Protein AF-A0A2A6EC52-F1 (afdb_monomer)

Mean predicted aligned error: 10.25 Å

Radius of gyration: 22.05 Å; Cα contacts (8 Å, |Δi|>4): 61; chains: 1; bounding box: 35×56×47 Å

InterPro domains:
  IPR002656 Acyltransferase 3 domain [PF01757] (13-121)

Structure (mmCIF, N/CA/C/O backbone):
data_AF-A0A2A6EC52-F1
#
_entry.id   AF-A0A2A6EC52-F1
#
loop_
_atom_site.group_PDB
_atom_site.id
_atom_site.type_symbol
_atom_site.label_atom_id
_atom_site.label_alt_id
_atom_site.label_comp_id
_atom_site.label_asym_id
_atom_site.label_entity_id
_atom_site.label_seq_id
_atom_site.pdbx_PDB_ins_code
_atom_site.Cartn_x
_atom_site.Cartn_y
_atom_site.Cartn_z
_atom_site.occupancy
_atom_site.B_iso_or_equiv
_atom_site.auth_seq_id
_atom_site.auth_comp_id
_atom_site.auth_asym_id
_atom_site.auth_atom_id
_atom_site.pdbx_PDB_model_num
ATOM 1 N N . MET A 1 1 ? -19.503 -25.312 20.433 1.00 36.44 1 MET A N 1
ATOM 2 C CA . MET A 1 1 ? -19.052 -25.422 19.032 1.00 36.44 1 MET A CA 1
ATOM 3 C C . MET A 1 1 ? -17.759 -24.627 18.947 1.00 36.44 1 MET A C 1
ATOM 5 O O . MET A 1 1 ? -17.807 -23.417 19.111 1.00 36.44 1 MET A O 1
ATOM 9 N N . ASN A 1 2 ? -16.607 -25.298 18.891 1.00 40.88 2 ASN A N 1
ATOM 10 C CA . ASN A 1 2 ? -15.306 -24.625 18.872 1.00 40.88 2 ASN A CA 1
ATOM 11 C C . ASN A 1 2 ? -15.073 -24.086 17.462 1.00 40.88 2 ASN A C 1
ATOM 13 O O . ASN A 1 2 ? -14.530 -24.778 16.606 1.00 40.88 2 ASN A O 1
ATOM 17 N N . GLU A 1 3 ? -15.563 -22.876 17.215 1.00 55.59 3 GLU A N 1
ATOM 18 C CA . GLU A 1 3 ? -15.257 -22.118 16.008 1.00 55.59 3 GLU A CA 1
ATOM 19 C C . GLU A 1 3 ? -13.735 -21.957 15.942 1.00 55.59 3 GLU A C 1
ATOM 21 O O . GLU A 1 3 ? -13.119 -21.353 16.824 1.00 55.59 3 GLU A O 1
ATOM 26 N N . HIS A 1 4 ? -13.106 -22.557 14.934 1.00 59.78 4 HIS A N 1
ATOM 27 C CA . HIS A 1 4 ? -11.673 -22.430 14.707 1.00 59.78 4 HIS A CA 1
ATOM 28 C C . HIS A 1 4 ? -11.411 -21.008 14.190 1.00 59.78 4 HIS A C 1
ATOM 30 O O . HIS A 1 4 ? -11.363 -20.759 12.986 1.00 59.78 4 HIS A O 1
ATOM 36 N N . PHE A 1 5 ? -11.334 -20.041 15.107 1.00 67.81 5 PHE A N 1
ATOM 37 C CA . PHE A 1 5 ? -11.182 -18.632 14.765 1.00 67.81 5 PHE A CA 1
ATOM 38 C C . PHE A 1 5 ? -9.914 -18.423 13.937 1.00 67.81 5 PHE A C 1
ATOM 40 O O . PHE A 1 5 ? -8.810 -18.803 14.333 1.00 67.81 5 PHE A O 1
ATOM 47 N N . PHE A 1 6 ? -10.069 -17.789 12.777 1.00 75.94 6 PHE A N 1
ATOM 48 C CA . PHE A 1 6 ? -8.946 -17.429 11.928 1.00 75.94 6 PHE A CA 1
ATOM 49 C C . PHE A 1 6 ? -8.077 -16.390 12.654 1.00 75.94 6 PHE A C 1
ATOM 51 O O . PHE A 1 6 ? -8.472 -15.232 12.829 1.00 75.94 6 PHE A O 1
ATOM 58 N N . SER A 1 7 ? -6.911 -16.843 13.130 1.00 83.44 7 SER A N 1
ATOM 59 C CA . SER A 1 7 ? -5.989 -16.050 13.947 1.00 83.44 7 SER A CA 1
ATOM 60 C C . SER A 1 7 ? -5.370 -14.889 13.157 1.00 83.44 7 SER A C 1
ATOM 62 O O . SER A 1 7 ? -5.303 -14.881 11.921 1.00 83.44 7 SER A O 1
ATOM 64 N N . LYS A 1 8 ? -4.843 -13.904 13.891 1.00 82.88 8 LYS A N 1
ATOM 65 C CA . LYS A 1 8 ? -4.003 -12.845 13.319 1.00 82.88 8 LYS A CA 1
ATOM 66 C C . LYS A 1 8 ? -2.772 -13.417 12.619 1.00 82.88 8 LYS A C 1
ATOM 68 O O . LYS A 1 8 ? -2.383 -12.876 11.587 1.00 82.88 8 LYS A O 1
ATOM 73 N N . ASP A 1 9 ? -2.216 -14.512 13.131 1.00 87.44 9 ASP A N 1
ATOM 74 C CA . ASP A 1 9 ? -1.037 -15.159 12.545 1.00 87.44 9 ASP A CA 1
ATOM 75 C C . ASP A 1 9 ? -1.375 -15.769 11.183 1.00 87.44 9 ASP A C 1
ATOM 77 O O . ASP A 1 9 ? -0.672 -15.522 10.206 1.00 87.44 9 ASP A O 1
ATOM 81 N N . ASN A 1 10 ? -2.534 -16.428 11.073 1.00 88.81 10 ASN A N 1
ATOM 82 C CA . ASN A 1 10 ? -3.047 -16.942 9.801 1.00 88.81 10 ASN A CA 1
ATOM 83 C C . ASN A 1 10 ? -3.298 -15.804 8.803 1.00 88.81 10 ASN A C 1
ATOM 85 O O . ASN A 1 10 ? -2.954 -15.919 7.630 1.00 88.81 10 ASN A O 1
ATOM 89 N N . THR A 1 11 ? -3.838 -14.673 9.274 1.00 87.88 11 THR A N 1
ATOM 90 C CA . THR A 1 11 ? -4.020 -13.470 8.443 1.00 87.88 11 THR A CA 1
ATOM 91 C C . THR A 1 11 ? -2.677 -12.928 7.946 1.00 87.88 11 THR A C 1
ATOM 93 O O . THR A 1 11 ? -2.575 -12.486 6.804 1.00 87.88 11 THR A O 1
ATOM 96 N N . SER A 1 12 ? -1.649 -12.937 8.797 1.00 88.81 12 SER A N 1
ATOM 97 C CA . SER A 1 12 ? -0.301 -12.479 8.451 1.00 88.81 12 SER A CA 1
ATOM 98 C C . SER A 1 12 ? 0.350 -13.394 7.412 1.00 88.81 12 SER A C 1
ATOM 100 O O . SER A 1 12 ? 0.858 -12.909 6.403 1.00 88.81 12 SER A O 1
ATOM 102 N N . ALA A 1 13 ? 0.246 -14.712 7.601 1.00 92.38 13 ALA A N 1
ATOM 103 C CA . ALA A 1 13 ? 0.725 -15.700 6.639 1.00 92.38 13 ALA A CA 1
ATOM 104 C C . ALA A 1 13 ? 0.044 -15.530 5.270 1.00 92.38 13 ALA A C 1
ATOM 106 O O . ALA A 1 13 ? 0.722 -15.464 4.248 1.00 92.38 13 ALA A O 1
ATOM 107 N N . LEU A 1 14 ? -1.282 -15.352 5.247 1.00 91.38 14 LEU A N 1
ATOM 108 C CA . LEU A 1 14 ? -2.043 -15.136 4.011 1.00 91.38 14 LEU A CA 1
ATOM 109 C C . LEU A 1 14 ? -1.700 -13.818 3.307 1.00 91.38 14 LEU A C 1
ATOM 111 O O . LEU A 1 14 ? -1.664 -13.779 2.080 1.00 91.38 14 LEU A O 1
ATOM 115 N N . LYS A 1 15 ? -1.379 -12.753 4.051 1.00 90.31 15 LYS A N 1
ATOM 116 C CA . LYS A 1 15 ? -0.816 -11.531 3.453 1.00 90.31 15 LYS A CA 1
ATOM 117 C C . LYS A 1 15 ? 0.543 -11.794 2.807 1.00 90.31 15 LYS A C 1
ATOM 119 O O . LYS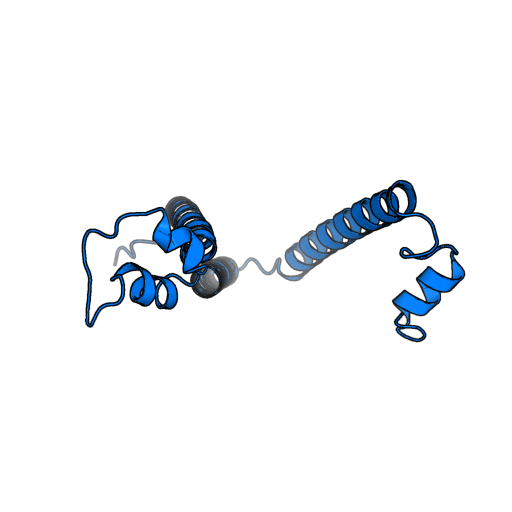 A 1 15 ? 0.803 -11.254 1.740 1.00 90.31 15 LYS A O 1
ATOM 124 N N . GLY A 1 16 ? 1.382 -12.628 3.422 1.00 92.19 16 GLY A N 1
ATOM 125 C CA . GLY A 1 16 ? 2.641 -13.080 2.826 1.00 92.19 16 GLY A CA 1
ATOM 126 C C . GLY A 1 16 ? 2.416 -13.822 1.506 1.00 92.19 16 GLY A C 1
ATOM 127 O O . GLY A 1 16 ? 3.033 -13.480 0.501 1.00 92.19 16 GLY A O 1
ATOM 128 N N . VAL A 1 17 ? 1.464 -14.759 1.476 1.00 92.12 17 V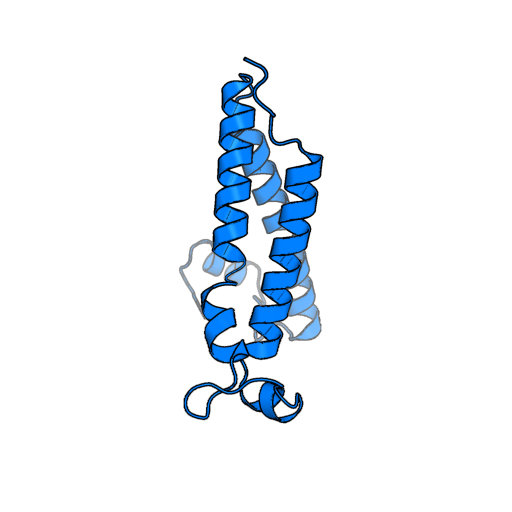AL A N 1
ATOM 129 C CA . VAL A 1 17 ? 1.063 -15.464 0.244 1.00 92.12 17 VAL A CA 1
ATOM 130 C C . VAL A 1 17 ? 0.557 -14.485 -0.822 1.00 92.12 17 VAL A C 1
ATOM 132 O O . VAL A 1 17 ? 0.950 -14.589 -1.980 1.00 92.12 17 VAL A O 1
ATOM 135 N N . ALA A 1 18 ? -0.237 -13.480 -0.445 1.00 91.75 18 ALA A N 1
ATOM 136 C CA . ALA A 1 18 ? -0.710 -12.457 -1.380 1.00 91.75 18 ALA A CA 1
ATOM 137 C C . ALA A 1 18 ? 0.436 -11.615 -1.982 1.00 91.75 18 ALA A C 1
ATOM 139 O O . ALA A 1 18 ? 0.374 -11.246 -3.154 1.00 91.75 18 ALA A O 1
ATOM 140 N N . ILE A 1 19 ? 1.508 -11.344 -1.227 1.00 93.25 19 ILE A N 1
ATOM 141 C CA . ILE A 1 19 ? 2.716 -10.691 -1.769 1.00 93.25 19 ILE A CA 1
ATOM 142 C C . ILE A 1 19 ? 3.420 -11.608 -2.775 1.00 93.25 19 ILE A C 1
ATOM 144 O O . ILE A 1 19 ? 3.857 -11.133 -3.821 1.00 93.25 19 ILE A O 1
ATOM 148 N N . LEU A 1 20 ? 3.499 -12.914 -2.504 1.00 91.81 20 LEU A N 1
ATOM 149 C CA . LEU A 1 20 ? 4.062 -13.869 -3.464 1.00 91.81 20 LEU A CA 1
ATOM 150 C C . LEU A 1 20 ? 3.255 -13.887 -4.766 1.00 91.81 20 LEU A C 1
ATOM 152 O O . LEU A 1 20 ? 3.852 -13.859 -5.838 1.00 91.81 20 LEU A O 1
ATOM 156 N N . PHE A 1 21 ? 1.922 -13.839 -4.686 1.00 91.19 21 PHE A N 1
ATOM 157 C CA . PHE A 1 21 ? 1.062 -13.687 -5.864 1.00 91.19 21 PHE A CA 1
ATOM 158 C C . PHE A 1 21 ? 1.303 -12.368 -6.602 1.00 91.19 21 PHE A C 1
ATOM 160 O O . PHE A 1 21 ? 1.346 -12.366 -7.827 1.00 91.19 21 PHE A O 1
ATOM 167 N N . MET A 1 22 ? 1.545 -11.262 -5.890 1.00 91.12 22 MET A N 1
ATOM 168 C CA . MET A 1 22 ? 1.884 -9.979 -6.516 1.00 91.12 22 MET A CA 1
ATOM 169 C C . MET A 1 22 ? 3.186 -10.057 -7.315 1.00 91.12 22 MET A C 1
ATOM 171 O O . MET A 1 22 ? 3.216 -9.627 -8.467 1.00 91.12 22 MET A O 1
ATOM 175 N N . VAL A 1 23 ? 4.246 -10.614 -6.725 1.00 8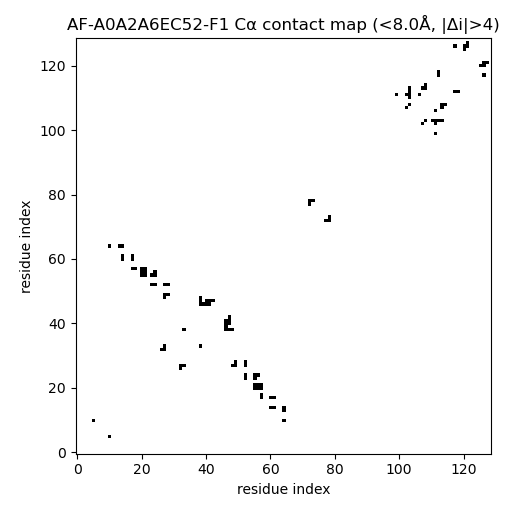9.94 23 VAL A N 1
ATOM 176 C CA . VAL A 1 23 ? 5.539 -10.771 -7.407 1.00 89.94 23 VAL A CA 1
ATOM 177 C C . VAL A 1 23 ? 5.409 -11.736 -8.581 1.00 89.94 23 VAL A C 1
ATOM 179 O O . VAL A 1 23 ? 5.896 -11.435 -9.667 1.00 89.94 23 VAL A O 1
ATOM 182 N N . PHE A 1 24 ? 4.712 -12.858 -8.386 1.00 87.19 24 PHE A N 1
ATOM 183 C CA . PHE A 1 24 ? 4.458 -13.843 -9.432 1.00 87.19 24 PHE A CA 1
ATOM 184 C C . PHE A 1 24 ? 3.732 -13.210 -10.622 1.00 87.19 24 PHE A C 1
ATOM 186 O O . PHE A 1 24 ? 4.234 -13.251 -11.743 1.00 87.19 24 PHE A O 1
ATOM 193 N N . ALA A 1 25 ? 2.593 -12.558 -10.381 1.00 86.75 25 ALA A N 1
ATOM 194 C CA . ALA A 1 25 ? 1.826 -11.910 -11.433 1.00 86.75 25 ALA A CA 1
ATOM 195 C C . ALA A 1 25 ? 2.669 -10.854 -12.161 1.00 86.75 25 ALA A C 1
ATOM 197 O O . ALA A 1 25 ? 2.698 -10.844 -13.382 1.00 86.75 25 ALA A O 1
ATOM 198 N N . HIS A 1 26 ? 3.417 -10.006 -11.448 1.00 86.00 26 HIS A N 1
ATOM 199 C CA . HIS A 1 26 ? 4.199 -8.948 -12.093 1.00 86.00 26 HIS A CA 1
ATOM 200 C C . HIS A 1 26 ? 5.402 -9.472 -12.896 1.00 86.00 26 HIS A C 1
ATOM 202 O O . HIS A 1 26 ? 5.755 -8.888 -13.919 1.00 86.00 26 HIS A O 1
ATOM 208 N N . LEU A 1 27 ? 6.012 -10.578 -12.460 1.00 83.31 27 LEU A N 1
ATOM 209 C CA . LEU A 1 27 ? 7.136 -11.204 -13.156 1.00 83.31 27 LEU A CA 1
ATOM 210 C C . LEU A 1 27 ? 6.687 -11.923 -14.434 1.00 83.31 27 LEU A C 1
ATOM 212 O O . LEU A 1 27 ? 7.342 -11.803 -15.467 1.00 83.31 27 LEU A O 1
ATOM 216 N N . PHE A 1 28 ? 5.569 -12.647 -14.366 1.00 79.38 28 PHE A N 1
ATOM 217 C CA . PHE A 1 28 ? 5.109 -13.510 -15.456 1.00 79.38 28 PHE A CA 1
ATOM 218 C C . PHE A 1 28 ? 4.067 -12.862 -16.378 1.00 79.38 28 PHE A C 1
ATOM 220 O O . PHE A 1 28 ? 3.739 -13.432 -17.414 1.00 79.38 28 PHE A O 1
ATOM 227 N N . ASN A 1 29 ? 3.578 -11.657 -16.064 1.00 78.94 29 ASN A N 1
ATOM 228 C CA . ASN A 1 29 ? 2.676 -10.902 -16.945 1.00 78.94 29 ASN A CA 1
ATOM 229 C C . ASN A 1 29 ? 3.360 -10.387 -18.228 1.00 78.94 29 ASN A C 1
ATOM 231 O O . ASN A 1 29 ? 2.683 -9.959 -19.156 1.00 78.94 29 ASN A O 1
ATOM 235 N N . ASN A 1 30 ? 4.692 -10.431 -18.307 1.00 73.81 30 ASN A N 1
ATOM 236 C CA . ASN A 1 30 ? 5.434 -10.090 -19.518 1.00 73.81 30 ASN A CA 1
ATOM 237 C C . ASN A 1 30 ? 5.874 -11.364 -20.248 1.00 73.81 30 ASN A C 1
ATOM 239 O O . ASN A 1 30 ? 6.758 -12.081 -19.778 1.00 73.81 30 ASN A O 1
ATOM 243 N N . MET A 1 31 ? 5.316 -11.611 -21.436 1.00 66.38 31 MET A N 1
ATOM 244 C CA . MET A 1 31 ? 5.671 -12.789 -22.241 1.00 66.38 31 MET A CA 1
ATOM 245 C C . MET A 1 31 ? 7.152 -12.822 -22.655 1.00 66.38 31 MET A C 1
ATOM 247 O O . MET A 1 31 ? 7.716 -13.903 -22.799 1.00 66.38 31 MET A O 1
ATOM 251 N N . GLU A 1 32 ? 7.820 -11.669 -22.767 1.00 67.19 32 GLU A N 1
ATOM 252 C CA . GLU A 1 32 ? 9.267 -11.610 -23.032 1.00 67.19 32 GLU A CA 1
ATOM 253 C C . GLU A 1 32 ? 10.105 -12.204 -21.886 1.00 67.19 32 GLU A C 1
ATOM 255 O O . GLU A 1 32 ? 11.098 -12.886 -22.129 1.00 67.19 32 GLU A O 1
ATOM 260 N N . LEU A 1 33 ? 9.677 -12.016 -20.632 1.00 63.84 33 LEU A N 1
ATOM 261 C CA . LEU A 1 33 ? 10.309 -12.618 -19.450 1.00 63.84 33 LEU A CA 1
ATOM 262 C C . LEU A 1 33 ? 10.030 -14.126 -19.363 1.00 63.84 33 LEU A C 1
ATOM 264 O O . LEU A 1 33 ? 10.893 -14.890 -18.923 1.00 63.84 33 LEU A O 1
ATOM 268 N N . CYS A 1 34 ? 8.872 -14.573 -19.858 1.00 61.78 34 CYS A N 1
ATOM 269 C CA . CYS A 1 34 ? 8.574 -15.996 -20.029 1.00 61.78 34 CYS A CA 1
ATOM 270 C C . CYS A 1 34 ? 9.502 -16.667 -21.053 1.00 61.78 34 CYS A C 1
ATOM 272 O O . CYS A 1 34 ? 9.814 -17.838 -20.885 1.00 61.78 34 CYS A O 1
ATOM 274 N N . GLY A 1 35 ? 10.026 -15.942 -22.048 1.00 62.00 35 GLY A N 1
ATOM 275 C CA . GLY A 1 35 ? 11.019 -16.476 -22.991 1.00 62.00 35 GLY A CA 1
ATOM 276 C C . GLY A 1 35 ? 12.347 -16.898 -22.342 1.00 62.00 35 GLY A C 1
ATOM 277 O O . GLY A 1 35 ? 13.018 -17.794 -22.849 1.00 62.00 35 GLY A O 1
ATOM 278 N N . PHE A 1 36 ? 12.709 -16.308 -21.195 1.00 63.88 36 PHE A N 1
ATOM 279 C CA . PHE A 1 36 ? 13.896 -16.686 -20.409 1.00 63.88 36 PHE A CA 1
ATOM 280 C C . PHE A 1 36 ? 13.642 -17.843 -19.434 1.00 63.88 36 PHE A C 1
ATOM 282 O O . PHE A 1 36 ? 14.588 -18.455 -18.937 1.00 63.88 36 PHE A O 1
ATOM 289 N N . SER A 1 37 ? 12.377 -18.135 -19.133 1.00 64.31 37 SER A N 1
ATOM 290 C CA . SER A 1 37 ? 11.981 -19.214 -18.230 1.00 64.31 37 SER A CA 1
ATOM 291 C C . SER A 1 37 ? 11.446 -20.367 -19.058 1.00 64.31 37 SER A C 1
ATOM 293 O O . SER A 1 37 ? 10.322 -20.286 -19.522 1.00 64.31 37 SER A O 1
ATOM 295 N N . HIS A 1 38 ? 12.208 -21.451 -19.227 1.00 66.31 38 HIS A N 1
ATOM 296 C CA . HIS A 1 38 ? 11.711 -22.651 -19.906 1.00 66.31 38 HIS A CA 1
ATOM 297 C C . HIS A 1 38 ? 10.512 -23.238 -19.130 1.00 66.31 38 HIS A C 1
ATOM 299 O O . HIS A 1 38 ? 10.711 -23.872 -18.089 1.00 66.31 38 HIS A O 1
ATOM 305 N N . PRO A 1 39 ? 9.265 -23.035 -19.592 1.00 71.81 39 PRO A N 1
ATOM 306 C CA . PRO A 1 39 ? 8.072 -23.550 -18.941 1.00 71.81 39 PRO A CA 1
ATOM 307 C C . PRO A 1 39 ? 8.070 -25.074 -19.055 1.00 71.81 39 PRO A C 1
ATOM 309 O O . PRO A 1 39 ? 8.275 -25.627 -20.133 1.00 71.81 39 PRO A O 1
ATOM 312 N N . LEU A 1 40 ? 7.816 -25.762 -17.944 1.00 71.19 40 LEU A N 1
ATOM 313 C CA . LEU A 1 40 ? 7.744 -27.228 -17.914 1.00 71.19 40 LEU A CA 1
ATOM 314 C C . LEU A 1 40 ? 6.467 -27.774 -18.569 1.00 71.19 40 LEU A C 1
ATOM 316 O O . LEU A 1 40 ? 6.442 -28.923 -18.999 1.00 71.19 40 LEU A O 1
ATOM 320 N N . LEU A 1 41 ? 5.402 -26.968 -18.613 1.00 78.00 41 LEU A N 1
ATOM 321 C CA . LEU A 1 41 ? 4.076 -27.368 -19.077 1.00 78.00 41 LEU A CA 1
ATOM 322 C C . LEU A 1 41 ? 3.505 -26.324 -20.035 1.00 78.00 41 LEU A C 1
ATOM 324 O O . LEU A 1 41 ? 3.435 -25.138 -19.702 1.00 78.00 41 LEU A O 1
ATOM 328 N N . TYR A 1 42 ? 3.051 -26.806 -21.188 1.00 81.38 42 TYR A N 1
ATOM 329 C CA . TYR A 1 42 ? 2.377 -26.030 -22.221 1.00 81.38 42 TYR A CA 1
ATOM 330 C C . TYR A 1 42 ? 0.972 -26.581 -22.444 1.00 81.38 42 TYR A C 1
ATOM 332 O O . TYR A 1 42 ? 0.771 -27.797 -22.451 1.00 81.38 42 TYR A O 1
ATOM 340 N N . ILE A 1 43 ? 0.013 -25.685 -22.635 1.00 80.44 43 ILE A N 1
ATOM 341 C CA . ILE A 1 43 ? -1.368 -25.992 -23.002 1.00 80.44 43 ILE A CA 1
ATOM 342 C C . ILE A 1 43 ? -1.667 -25.176 -24.258 1.00 80.44 43 ILE A C 1
ATOM 344 O O . ILE A 1 43 ? -1.490 -23.964 -24.243 1.00 80.44 43 ILE A O 1
ATOM 348 N N . GLU A 1 44 ? -2.082 -25.834 -25.346 1.00 79.56 44 GLU A N 1
ATOM 349 C CA . GLU A 1 44 ? -2.412 -25.173 -26.628 1.00 79.56 44 GLU A CA 1
ATOM 350 C C . GLU A 1 44 ? -1.279 -24.279 -27.188 1.00 79.56 44 GLU A C 1
ATOM 352 O O . GLU A 1 44 ? -1.523 -23.293 -27.873 1.00 79.56 44 GLU A O 1
ATOM 357 N N . GLY A 1 45 ? -0.015 -24.614 -26.895 1.00 76.25 45 GLY 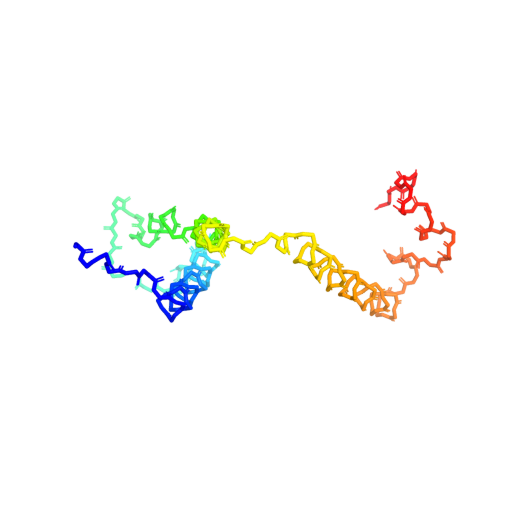A N 1
ATOM 358 C CA . GLY A 1 45 ? 1.157 -23.843 -27.335 1.00 76.25 45 GLY A CA 1
ATOM 359 C C . GLY A 1 45 ? 1.556 -22.685 -26.413 1.00 76.25 45 GLY A C 1
ATOM 360 O O . GLY A 1 45 ? 2.652 -22.155 -26.572 1.00 76.25 45 GLY A O 1
ATOM 361 N N . GLU A 1 46 ? 0.746 -22.363 -25.401 1.00 77.62 46 GLU A N 1
ATOM 362 C CA . GLU A 1 46 ? 1.037 -21.335 -24.398 1.00 77.62 46 GLU A CA 1
ATOM 363 C C . GLU A 1 46 ? 1.482 -21.958 -23.062 1.00 77.62 46 GLU A C 1
ATOM 365 O O . GLU A 1 46 ? 1.009 -23.033 -22.675 1.00 77.62 46 GLU A O 1
ATOM 370 N N . PRO A 1 47 ? 2.398 -21.322 -22.312 1.00 82.00 47 PRO A N 1
ATOM 371 C CA . PRO A 1 47 ? 2.843 -21.851 -21.031 1.00 82.00 47 PRO A CA 1
ATOM 372 C C . PRO A 1 47 ? 1.709 -21.829 -20.001 1.00 82.00 47 PRO A C 1
ATOM 374 O O . PRO A 1 47 ? 1.018 -20.824 -19.849 1.00 82.00 47 PRO A O 1
ATOM 377 N N . LEU A 1 48 ? 1.568 -22.897 -19.205 1.00 82.25 48 LEU A N 1
ATOM 378 C CA . LEU A 1 48 ? 0.542 -23.012 -18.148 1.00 82.25 48 LEU A CA 1
ATOM 379 C C . LEU A 1 48 ? 0.506 -21.790 -17.207 1.00 82.25 48 LEU A C 1
ATOM 381 O O . LEU A 1 48 ? -0.556 -21.369 -16.748 1.00 82.25 48 LEU A O 1
ATOM 385 N N . ILE A 1 49 ? 1.676 -21.210 -16.942 1.00 82.69 49 ILE A N 1
ATOM 386 C CA . ILE A 1 49 ? 1.860 -20.020 -16.105 1.00 82.69 49 ILE A CA 1
ATOM 387 C C . ILE A 1 49 ? 1.004 -18.843 -16.595 1.00 82.69 49 ILE A C 1
ATOM 389 O O . ILE A 1 49 ? 0.457 -18.122 -15.764 1.00 82.69 49 ILE A O 1
ATOM 393 N N . HIS A 1 50 ? 0.811 -18.699 -17.910 1.00 79.75 50 HIS A N 1
ATOM 394 C CA . HIS A 1 50 ? -0.025 -17.653 -18.500 1.00 79.75 50 HIS A CA 1
ATOM 395 C C . HIS A 1 50 ? -1.467 -17.709 -17.970 1.00 79.75 50 HIS A C 1
ATOM 397 O O . HIS A 1 50 ? -2.052 -16.691 -17.611 1.00 79.75 50 HIS A O 1
ATOM 403 N N . TYR A 1 51 ? -2.023 -18.913 -17.821 1.00 82.31 51 TYR A N 1
ATOM 404 C CA . TYR A 1 51 ? -3.364 -19.102 -17.266 1.00 82.31 51 TYR A CA 1
ATOM 405 C C . TYR A 1 51 ? -3.410 -18.920 -15.743 1.00 82.31 51 TYR A C 1
ATOM 407 O O . TYR A 1 51 ? -4.404 -18.432 -15.201 1.00 82.31 51 TYR A O 1
ATOM 415 N N . MET A 1 52 ? -2.332 -19.274 -15.037 1.00 83.38 52 MET A N 1
ATOM 416 C CA . MET A 1 52 ? -2.259 -19.150 -13.576 1.00 83.38 52 MET A CA 1
ATOM 417 C C . MET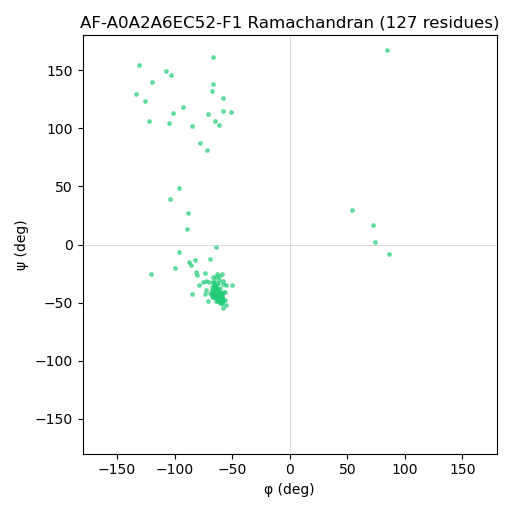 A 1 52 ? -2.270 -17.693 -13.101 1.00 83.38 52 MET A C 1
ATOM 419 O O . MET A 1 52 ? -2.834 -17.410 -12.042 1.00 83.38 52 MET A O 1
ATOM 423 N N . ILE A 1 53 ? -1.708 -16.764 -13.881 1.00 83.50 53 ILE A N 1
ATOM 424 C CA . ILE A 1 53 ? -1.661 -15.331 -13.541 1.00 83.50 53 ILE A CA 1
ATOM 425 C C . ILE A 1 53 ? -3.065 -14.769 -13.292 1.00 83.50 53 ILE A C 1
ATOM 427 O O . ILE A 1 53 ? -3.263 -14.044 -12.318 1.00 83.50 53 ILE A O 1
ATOM 431 N N . PHE A 1 54 ? -4.060 -15.161 -14.097 1.00 80.06 54 PHE A N 1
ATOM 432 C CA . PHE A 1 54 ? -5.444 -14.698 -13.933 1.00 80.06 54 PHE A CA 1
ATOM 433 C C . PHE A 1 54 ? -6.057 -15.098 -12.586 1.00 80.06 54 PHE A C 1
ATOM 435 O O . PHE A 1 54 ? -6.893 -14.377 -12.051 1.00 80.06 54 PHE A O 1
ATOM 442 N N . SER A 1 55 ? -5.635 -16.234 -12.024 1.00 81.38 55 SER A N 1
ATOM 443 C CA . SER A 1 55 ? -6.126 -16.728 -10.730 1.00 81.38 55 SER A CA 1
ATOM 444 C C . SER A 1 55 ? -5.334 -16.180 -9.537 1.00 81.38 55 SER A C 1
ATOM 446 O O . SER A 1 55 ? -5.787 -16.280 -8.398 1.00 81.38 55 SER A O 1
ATOM 448 N N . MET A 1 56 ? -4.155 -15.597 -9.774 1.00 85.81 56 MET A N 1
ATOM 449 C CA . MET A 1 56 ? -3.236 -15.103 -8.744 1.00 85.81 56 MET A CA 1
ATOM 450 C C . MET A 1 56 ? -3.275 -13.576 -8.614 1.00 85.81 56 MET A C 1
ATOM 452 O O . MET A 1 56 ? -2.244 -12.939 -8.403 1.00 85.81 56 MET A O 1
ATOM 456 N N . ASN A 1 57 ? -4.459 -12.965 -8.717 1.00 85.12 57 ASN A N 1
ATOM 457 C CA . ASN A 1 57 ? -4.590 -11.523 -8.534 1.00 85.12 57 ASN A CA 1
ATOM 458 C C . ASN A 1 57 ? 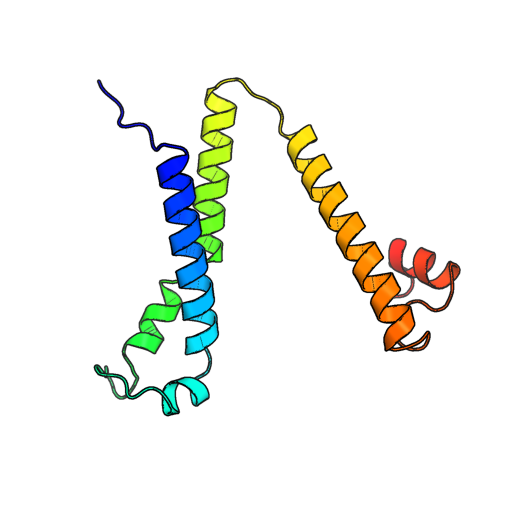-4.400 -11.148 -7.047 1.00 85.12 57 ASN A C 1
ATOM 460 O O . ASN A 1 57 ? -5.240 -11.483 -6.204 1.00 85.12 57 ASN A O 1
ATOM 464 N N . PRO A 1 58 ? -3.316 -10.437 -6.683 1.00 87.56 58 PRO A N 1
ATOM 465 C CA . PRO A 1 58 ? -3.031 -10.110 -5.288 1.00 87.56 58 PRO A CA 1
ATOM 466 C C . PRO A 1 58 ? -4.058 -9.148 -4.679 1.00 87.56 58 PRO A C 1
ATOM 468 O O . PRO A 1 58 ? -4.276 -9.167 -3.465 1.00 87.56 58 PRO A O 1
ATOM 471 N N . VAL A 1 59 ? -4.685 -8.296 -5.497 1.00 87.25 59 VAL A N 1
ATOM 472 C CA . VAL A 1 59 ? -5.587 -7.236 -5.026 1.00 87.25 59 VAL A CA 1
ATOM 473 C C . VAL A 1 59 ? -6.833 -7.840 -4.385 1.00 87.25 59 VAL A C 1
ATOM 475 O O . VAL A 1 59 ? -7.202 -7.449 -3.274 1.00 87.25 59 VAL A O 1
ATOM 478 N N . ASP A 1 60 ? -7.421 -8.848 -5.028 1.00 88.75 60 ASP A N 1
ATOM 479 C CA . ASP A 1 60 ? -8.631 -9.522 -4.551 1.00 88.75 60 ASP A CA 1
ATOM 480 C C . ASP A 1 60 ? -8.390 -10.200 -3.195 1.00 88.75 60 ASP A C 1
ATOM 482 O O . ASP A 1 60 ? -9.172 -10.042 -2.252 1.00 88.75 60 ASP A O 1
ATOM 486 N N . PHE A 1 61 ? -7.237 -10.859 -3.041 1.00 89.50 61 PHE A N 1
ATOM 487 C CA . PHE A 1 61 ? -6.818 -11.453 -1.770 1.00 89.50 61 PHE A CA 1
ATOM 488 C C . PHE A 1 61 ? -6.683 -10.411 -0.654 1.00 89.50 61 PHE A C 1
ATOM 490 O O . PHE A 1 61 ? -7.174 -10.620 0.462 1.00 89.50 61 PHE A O 1
ATOM 497 N N . PHE A 1 62 ? -6.049 -9.268 -0.930 1.00 90.12 62 PHE A N 1
ATOM 498 C CA . PHE A 1 62 ? -5.909 -8.205 0.066 1.00 90.12 62 PHE A CA 1
ATOM 499 C C . PHE A 1 62 ? -7.250 -7.581 0.459 1.00 90.12 62 PHE A C 1
ATOM 501 O O . PHE A 1 62 ? -7.426 -7.249 1.638 1.00 90.12 62 PHE A O 1
ATOM 508 N N . ILE A 1 63 ? -8.194 -7.446 -0.476 1.00 91.00 63 ILE A N 1
ATOM 509 C CA . ILE A 1 63 ? -9.545 -6.942 -0.195 1.00 91.00 63 ILE A CA 1
ATOM 510 C C . ILE A 1 63 ? -10.278 -7.899 0.747 1.00 91.00 63 ILE A C 1
ATOM 512 O O . ILE A 1 63 ? -10.779 -7.455 1.784 1.00 91.00 63 ILE A O 1
ATOM 516 N N . VAL A 1 64 ? -10.273 -9.204 0.456 1.00 91.12 64 VAL A N 1
ATOM 517 C CA . VAL A 1 64 ? -10.933 -10.218 1.297 1.00 91.12 64 VAL A CA 1
ATOM 518 C C . VAL A 1 64 ? -10.338 -10.241 2.707 1.00 91.12 64 VAL A C 1
ATOM 520 O O . VAL A 1 64 ? -11.074 -10.151 3.694 1.00 91.12 64 VAL A O 1
ATOM 523 N N . LEU A 1 65 ? -9.007 -10.276 2.830 1.00 89.94 65 LEU A N 1
ATOM 524 C CA . LEU A 1 65 ? -8.327 -10.272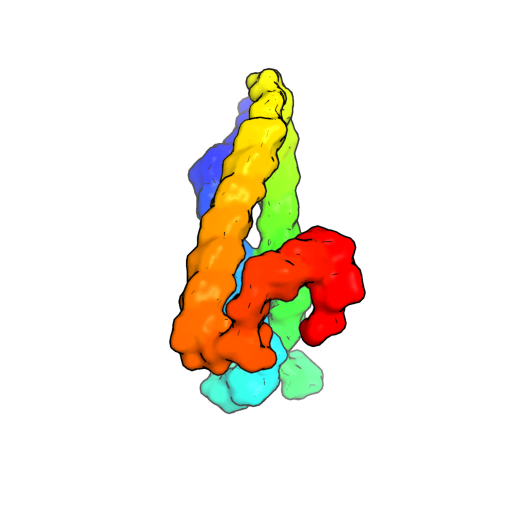 4.133 1.00 89.94 65 LEU A CA 1
ATOM 525 C C . LEU A 1 65 ? -8.594 -8.982 4.924 1.00 89.94 65 LEU A C 1
ATOM 527 O O . LEU A 1 65 ? -8.759 -9.013 6.148 1.00 89.94 65 LEU A O 1
ATOM 531 N N . SER A 1 66 ? -8.648 -7.840 4.238 1.00 88.00 66 SER A N 1
ATOM 532 C CA . SER A 1 66 ? -8.946 -6.546 4.861 1.00 88.00 66 SER A CA 1
ATOM 533 C C . SER A 1 66 ? -10.399 -6.463 5.327 1.00 88.00 66 SER A C 1
ATOM 535 O O . SER A 1 66 ? -10.649 -5.993 6.442 1.00 88.00 66 SER A O 1
ATOM 537 N N . GLY A 1 67 ? -11.336 -6.965 4.518 1.00 89.56 67 GLY A N 1
ATOM 538 C CA . GLY A 1 67 ? -12.756 -7.065 4.847 1.00 89.56 67 GLY A CA 1
ATOM 539 C C . GLY A 1 67 ? -13.001 -7.967 6.055 1.00 89.56 67 GLY A C 1
ATOM 540 O O . GLY A 1 67 ? -13.641 -7.537 7.016 1.00 89.56 67 GLY A O 1
ATOM 541 N N . TYR A 1 68 ? -12.395 -9.159 6.075 1.00 89.25 68 TYR A N 1
ATOM 542 C CA . TYR A 1 68 ? -12.450 -10.068 7.223 1.00 89.25 68 TYR A CA 1
ATOM 543 C C . TYR A 1 68 ? -11.900 -9.409 8.497 1.00 89.25 68 TYR A C 1
ATOM 545 O O . TYR A 1 68 ? -12.548 -9.415 9.546 1.00 89.25 68 TYR A O 1
ATOM 553 N N . GLY A 1 69 ? -10.733 -8.760 8.410 1.00 87.19 69 GLY A N 1
ATOM 554 C CA . GLY A 1 69 ? -10.137 -8.064 9.552 1.00 87.19 69 GLY A CA 1
ATOM 555 C C . GLY A 1 69 ? -11.003 -6.912 10.081 1.00 87.19 69 GLY A C 1
ATOM 556 O O . GLY A 1 69 ? -11.021 -6.645 11.290 1.00 87.19 69 GLY A O 1
ATOM 557 N N . LEU A 1 70 ? -11.733 -6.225 9.197 1.00 87.00 70 LEU A N 1
ATOM 558 C CA . LEU A 1 70 ? -12.687 -5.184 9.573 1.00 87.00 70 LEU A CA 1
ATOM 559 C C . LEU A 1 70 ? -13.924 -5.774 10.260 1.00 87.00 70 LEU A C 1
ATOM 561 O O . LEU A 1 70 ? -14.264 -5.314 11.351 1.00 87.00 70 LEU A O 1
ATOM 565 N N . TYR A 1 71 ? -14.534 -6.807 9.673 1.00 87.62 71 TYR A N 1
ATOM 566 C CA . TYR A 1 71 ? -15.680 -7.519 10.245 1.00 87.62 71 TYR A CA 1
ATOM 567 C C . TYR A 1 71 ? -15.363 -8.069 11.639 1.00 87.62 71 TYR A C 1
ATOM 569 O O . TYR A 1 71 ? -16.092 -7.800 12.593 1.00 87.62 71 TYR A O 1
ATOM 577 N N . TYR A 1 72 ? -14.219 -8.738 11.795 1.00 85.88 72 TYR A N 1
ATOM 578 C CA . TYR A 1 72 ? -13.788 -9.278 13.082 1.00 85.88 72 TYR A CA 1
ATOM 579 C C . TYR A 1 72 ? -13.620 -8.179 14.140 1.00 85.88 72 TYR A C 1
ATOM 581 O O . TYR A 1 72 ? -14.091 -8.300 15.268 1.00 85.88 72 TYR A O 1
ATOM 589 N N . THR A 1 73 ? -12.989 -7.057 13.777 1.00 84.69 73 THR A N 1
ATOM 590 C CA . THR A 1 73 ? -12.814 -5.922 14.699 1.00 84.69 73 THR A CA 1
ATOM 591 C C . THR A 1 73 ? -14.161 -5.312 15.101 1.00 84.69 73 THR A C 1
ATOM 593 O O . THR A 1 73 ? -14.344 -4.934 16.260 1.00 84.69 73 THR A O 1
ATOM 596 N N . TYR A 1 74 ? -15.107 -5.249 14.161 1.00 85.25 74 TYR A N 1
ATOM 597 C CA . TYR A 1 74 ? -16.460 -4.759 14.400 1.00 85.25 74 TYR A CA 1
ATOM 598 C C . TYR A 1 74 ? -17.259 -5.693 15.321 1.00 85.25 74 TYR A C 1
ATOM 600 O O . TYR A 1 74 ? -17.867 -5.215 16.279 1.00 85.25 74 TYR A O 1
ATOM 608 N N . SER A 1 75 ? -17.185 -7.012 15.102 1.00 85.56 75 SER A N 1
ATOM 609 C CA . SER A 1 75 ? -17.814 -8.036 15.953 1.00 85.56 75 SER A CA 1
ATOM 610 C C . SER A 1 75 ? -17.326 -7.989 17.405 1.00 85.56 75 SER A C 1
ATOM 612 O O . SER A 1 75 ? -18.053 -8.386 18.306 1.00 85.56 75 SER A O 1
ATOM 614 N N . GLN A 1 76 ? -16.114 -7.481 17.640 1.00 84.38 76 GLN A N 1
ATOM 615 C CA . GLN A 1 76 ? -15.515 -7.308 18.968 1.00 84.38 76 GLN A CA 1
ATOM 616 C C . GLN A 1 76 ? -15.839 -5.936 19.600 1.00 84.38 76 GLN A C 1
ATOM 618 O O . GLN A 1 76 ? -15.168 -5.505 20.538 1.00 84.38 76 GLN A O 1
ATOM 623 N N . GLY A 1 77 ? -16.808 -5.190 19.052 1.00 81.81 77 GLY A N 1
ATOM 624 C CA . GLY A 1 77 ? -17.265 -3.894 19.574 1.00 81.81 77 GLY A CA 1
ATOM 625 C C . GLY A 1 77 ? -16.305 -2.718 19.345 1.00 81.81 77 GLY A C 1
ATOM 626 O O . GLY A 1 77 ? -16.586 -1.591 19.758 1.00 81.81 77 GLY A O 1
ATOM 627 N N . LYS A 1 78 ? -15.172 -2.926 18.663 1.00 76.56 78 LYS A N 1
ATOM 628 C CA . LYS A 1 78 ? -14.161 -1.883 18.434 1.00 76.56 78 LYS A CA 1
ATOM 629 C C . LYS A 1 78 ? -14.516 -1.047 17.206 1.00 76.56 78 LYS A C 1
ATOM 631 O O . LYS A 1 78 ? -14.232 -1.421 16.073 1.00 76.56 78 LYS A O 1
ATOM 636 N N . ARG A 1 79 ? -15.061 0.151 17.426 1.00 71.94 79 ARG A N 1
ATOM 637 C CA . ARG A 1 79 ? -15.453 1.100 16.364 1.00 71.94 79 ARG A CA 1
ATOM 638 C C . ARG A 1 79 ? -14.377 2.156 16.071 1.00 71.94 79 ARG A C 1
ATOM 640 O O . ARG A 1 79 ? -14.658 3.343 15.968 1.00 71.94 79 ARG A O 1
ATOM 647 N N . ASN A 1 80 ? -13.124 1.731 15.898 1.00 76.06 80 ASN A N 1
ATOM 648 C CA . ASN A 1 80 ? -11.982 2.636 15.669 1.00 76.06 80 ASN A CA 1
ATOM 649 C C . ASN A 1 80 ? -11.738 2.969 14.182 1.00 76.06 80 ASN A C 1
ATOM 651 O O . ASN A 1 80 ? -10.607 3.265 13.789 1.00 76.06 80 ASN A O 1
ATOM 655 N N . ASN A 1 81 ? -12.777 2.920 13.344 1.00 80.00 81 ASN A N 1
ATOM 656 C CA . ASN A 1 81 ? -12.653 3.067 11.889 1.00 80.00 81 ASN A CA 1
ATOM 657 C C . ASN A 1 81 ? -12.075 4.436 11.499 1.00 80.00 81 ASN A C 1
ATOM 659 O O . ASN A 1 81 ? -11.139 4.496 10.709 1.00 80.00 81 ASN A O 1
ATOM 663 N N . ILE A 1 82 ? -12.535 5.516 12.139 1.00 82.62 82 ILE A N 1
ATOM 664 C CA . ILE A 1 82 ? -12.058 6.884 11.876 1.00 82.62 82 ILE A CA 1
ATOM 665 C C . ILE A 1 82 ? -10.564 7.019 12.194 1.00 82.62 82 ILE A C 1
ATOM 667 O O . ILE A 1 82 ? -9.798 7.506 11.370 1.00 82.62 82 ILE A O 1
ATOM 671 N N . LYS A 1 83 ? -10.114 6.516 13.353 1.00 84.75 83 LYS A N 1
ATOM 672 C CA . LYS A 1 83 ? -8.689 6.547 13.731 1.00 84.75 83 LYS A CA 1
ATOM 673 C C . LYS A 1 83 ? -7.818 5.778 12.733 1.00 84.75 83 LYS A C 1
ATOM 675 O O . LYS A 1 83 ? -6.707 6.207 12.433 1.00 84.75 83 LYS A O 1
ATOM 680 N N . ARG A 1 84 ? -8.316 4.653 12.205 1.00 83.06 84 ARG A N 1
ATOM 681 C CA . ARG A 1 84 ? -7.616 3.863 11.178 1.00 83.06 84 ARG A CA 1
ATOM 682 C C . ARG A 1 84 ? -7.510 4.625 9.857 1.00 83.06 84 ARG A C 1
ATOM 684 O O . ARG A 1 84 ? -6.424 4.658 9.289 1.00 83.06 84 ARG A O 1
ATOM 691 N N . ILE A 1 85 ? -8.594 5.261 9.411 1.00 87.19 85 ILE A N 1
ATOM 692 C CA . ILE A 1 85 ? -8.619 6.071 8.183 1.00 87.19 85 ILE A CA 1
ATOM 693 C C . ILE A 1 85 ? -7.676 7.271 8.313 1.00 87.19 85 ILE A C 1
ATOM 695 O O . ILE A 1 85 ? -6.838 7.481 7.443 1.00 87.19 85 ILE A O 1
ATOM 699 N N . LEU A 1 86 ? -7.736 8.002 9.429 1.00 89.00 86 LEU A N 1
ATOM 700 C CA . LEU A 1 86 ? -6.838 9.132 9.685 1.00 89.00 86 LEU A CA 1
ATOM 701 C C . LEU A 1 86 ? -5.370 8.700 9.670 1.00 89.00 86 LEU A C 1
ATOM 703 O O . LEU A 1 86 ? -4.543 9.368 9.057 1.00 89.00 86 LEU A O 1
ATOM 707 N N . LYS A 1 87 ? -5.040 7.554 10.280 1.00 89.31 87 LYS A N 1
ATOM 708 C CA . LYS A 1 87 ? -3.674 7.016 10.240 1.00 89.31 87 LYS A CA 1
ATOM 709 C C . LYS A 1 87 ? -3.209 6.740 8.807 1.00 89.31 87 LYS A C 1
ATOM 711 O O . LYS A 1 87 ? -2.069 7.069 8.489 1.00 89.31 87 LYS A O 1
ATOM 716 N N . LEU A 1 88 ? -4.059 6.157 7.958 1.00 89.06 88 LEU A N 1
ATOM 717 C CA . LEU A 1 88 ? -3.742 5.924 6.542 1.00 89.06 88 LEU A CA 1
ATOM 718 C C . LEU A 1 88 ? -3.522 7.244 5.797 1.00 89.06 88 LEU A C 1
ATOM 720 O O . LEU A 1 88 ? -2.536 7.382 5.080 1.00 89.06 88 LEU A O 1
ATOM 724 N N . TYR A 1 89 ? -4.389 8.230 6.030 1.00 90.38 89 TYR A N 1
ATOM 725 C CA . TYR A 1 89 ? -4.297 9.543 5.397 1.00 90.38 89 TYR A CA 1
ATOM 726 C C . TYR A 1 89 ? -3.010 10.279 5.788 1.00 90.38 89 TYR A C 1
ATOM 728 O O . TYR A 1 89 ? -2.335 10.835 4.930 1.00 90.38 89 TYR A O 1
ATOM 736 N N . ILE A 1 90 ? -2.605 10.208 7.060 1.00 92.75 90 ILE A N 1
ATOM 737 C CA . ILE A 1 90 ? -1.330 10.773 7.528 1.00 92.75 90 ILE A CA 1
ATOM 738 C C . ILE A 1 90 ? -0.143 10.146 6.781 1.00 92.75 90 ILE A C 1
ATOM 740 O O . ILE A 1 90 ? 0.720 10.874 6.300 1.00 92.75 90 ILE A O 1
ATOM 744 N N . HIS A 1 91 ? -0.102 8.816 6.636 1.00 91.50 91 HIS A N 1
ATOM 745 C CA . HIS A 1 91 ? 0.985 8.152 5.898 1.00 91.50 91 HIS A CA 1
ATOM 746 C C . HIS A 1 91 ? 0.993 8.551 4.417 1.00 91.50 91 HIS A C 1
ATOM 748 O O . HIS A 1 91 ? 2.058 8.796 3.850 1.00 91.50 91 HIS A O 1
ATOM 754 N N . TYR A 1 92 ? -0.186 8.661 3.803 1.00 91.38 92 TYR A N 1
ATOM 755 C CA . TYR A 1 92 ? -0.325 9.146 2.434 1.00 91.38 92 TYR A CA 1
ATOM 756 C C . TYR A 1 92 ? 0.251 10.561 2.266 1.00 91.38 92 TYR A C 1
A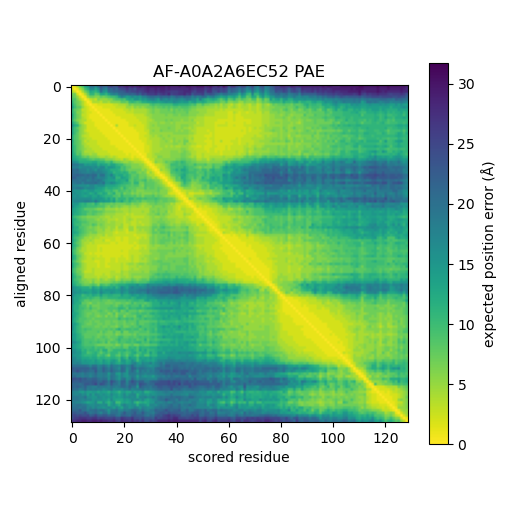TOM 758 O O . TYR A 1 92 ? 1.102 10.768 1.410 1.00 91.38 92 TYR A O 1
ATOM 766 N N . TRP A 1 93 ? -0.121 11.521 3.116 1.00 92.38 93 TRP A N 1
ATOM 767 C CA . TRP A 1 93 ? 0.407 12.887 3.009 1.00 92.38 93 TRP A CA 1
ATOM 768 C C . TRP A 1 93 ? 1.908 12.970 3.249 1.00 92.38 93 TRP A C 1
ATOM 770 O O . TRP A 1 93 ? 2.593 13.707 2.545 1.00 92.38 93 TRP A O 1
ATOM 780 N N . ILE A 1 94 ? 2.434 12.198 4.203 1.00 92.62 94 ILE A N 1
ATOM 781 C CA . ILE A 1 94 ? 3.878 12.139 4.453 1.00 92.62 94 ILE A CA 1
ATOM 782 C C . ILE A 1 94 ? 4.610 11.639 3.205 1.00 92.62 94 ILE A C 1
ATOM 784 O O . ILE A 1 94 ? 5.553 12.281 2.748 1.00 92.62 94 ILE A O 1
ATOM 788 N N . THR A 1 95 ? 4.166 10.516 2.632 1.00 91.44 95 THR A N 1
ATOM 789 C CA . THR A 1 95 ? 4.788 9.962 1.418 1.00 91.44 95 THR A CA 1
ATOM 790 C C . THR A 1 95 ? 4.674 10.927 0.241 1.00 91.44 95 THR A C 1
ATOM 792 O O . THR A 1 95 ? 5.679 11.182 -0.417 1.00 91.44 95 THR A O 1
ATOM 795 N N . LEU A 1 96 ? 3.508 11.543 0.032 1.00 89.19 96 LEU A N 1
ATOM 796 C CA . LEU A 1 96 ? 3.300 12.552 -1.005 1.00 89.19 96 LEU A CA 1
ATOM 797 C C . LEU A 1 96 ? 4.295 13.714 -0.876 1.00 89.19 96 LEU A C 1
ATOM 799 O O . LEU A 1 96 ? 4.976 14.037 -1.844 1.00 89.19 96 LEU A O 1
ATOM 803 N N . VAL A 1 97 ? 4.414 14.316 0.311 1.00 89.50 97 VAL A N 1
ATOM 804 C CA . VAL A 1 97 ? 5.326 15.447 0.543 1.00 89.50 97 VAL A CA 1
ATOM 805 C C . VAL A 1 97 ? 6.772 15.039 0.275 1.00 89.50 97 VAL A C 1
ATOM 807 O O . VAL A 1 97 ? 7.477 15.751 -0.434 1.00 89.50 97 VAL A O 1
ATOM 810 N N . ILE A 1 98 ? 7.201 13.874 0.766 1.00 91.31 98 ILE A N 1
ATOM 811 C CA . ILE A 1 98 ? 8.558 13.364 0.530 1.00 91.31 98 ILE A CA 1
ATOM 812 C C . ILE A 1 98 ? 8.827 13.217 -0.973 1.00 91.31 98 ILE A C 1
ATOM 814 O O . ILE A 1 98 ? 9.825 13.741 -1.468 1.00 91.31 98 ILE A O 1
ATOM 818 N N . PHE A 1 99 ? 7.938 12.556 -1.717 1.00 88.38 99 PHE A N 1
ATOM 819 C CA . PHE A 1 99 ? 8.126 12.343 -3.154 1.00 88.38 99 PHE A CA 1
ATOM 820 C C . PHE A 1 99 ? 8.054 13.639 -3.965 1.00 88.38 99 PHE A C 1
ATOM 822 O O . PHE A 1 99 ? 8.832 13.800 -4.903 1.00 88.38 99 PHE A O 1
ATOM 829 N N . VAL A 1 100 ? 7.186 14.584 -3.597 1.00 86.19 100 VAL A N 1
ATOM 830 C CA . VAL A 1 100 ? 7.109 15.899 -4.255 1.00 86.19 100 VAL A CA 1
ATOM 831 C C . VAL A 1 100 ? 8.379 16.713 -3.998 1.00 86.19 100 VAL A C 1
ATOM 833 O O . VAL A 1 100 ? 8.926 17.286 -4.939 1.00 86.19 100 VAL A O 1
ATOM 836 N N . CYS A 1 101 ? 8.899 16.723 -2.767 1.00 86.25 101 CYS A N 1
ATOM 837 C CA . CYS A 1 101 ? 10.157 17.398 -2.438 1.00 86.25 101 CYS A CA 1
ATOM 838 C C . CYS A 1 101 ? 11.348 16.789 -3.191 1.00 86.25 101 CYS A C 1
ATOM 840 O O . CYS A 1 101 ? 12.155 17.522 -3.765 1.00 86.25 101 CYS A O 1
ATOM 842 N N . ILE A 1 102 ? 11.444 15.456 -3.229 1.00 87.81 102 ILE A N 1
ATOM 843 C CA . ILE A 1 102 ? 12.486 14.753 -3.990 1.00 87.81 102 ILE A CA 1
ATOM 844 C C . ILE A 1 102 ? 12.344 15.055 -5.486 1.00 87.81 102 ILE A C 1
ATOM 846 O O . ILE A 1 102 ? 13.329 15.389 -6.141 1.00 87.81 102 ILE A O 1
ATOM 850 N N . GLY A 1 103 ? 11.128 14.983 -6.029 1.00 84.81 103 GLY A N 1
ATOM 851 C CA . GLY A 1 103 ? 10.846 15.267 -7.434 1.00 84.81 103 GLY A CA 1
ATOM 852 C C . GLY A 1 103 ? 11.240 16.685 -7.840 1.00 84.81 103 GLY A C 1
ATOM 853 O O . GLY A 1 103 ? 11.882 16.874 -8.875 1.00 84.81 103 GLY A O 1
ATOM 854 N N . PHE A 1 104 ? 10.943 17.668 -6.986 1.00 82.25 104 PHE A N 1
ATOM 855 C CA . PHE A 1 104 ? 11.367 19.052 -7.175 1.00 82.25 104 PHE A CA 1
ATOM 856 C C . PHE A 1 104 ? 12.896 19.185 -7.239 1.00 82.25 104 PHE A C 1
ATOM 858 O O . PHE A 1 104 ? 13.405 19.859 -8.134 1.00 82.25 104 PHE A O 1
ATOM 865 N N . PHE A 1 105 ? 13.632 18.516 -6.345 1.00 83.00 105 PHE A N 1
ATOM 866 C CA . PHE A 1 105 ? 15.096 18.601 -6.307 1.00 83.00 105 PHE A CA 1
ATOM 867 C C . PHE A 1 105 ? 15.780 17.854 -7.465 1.00 83.00 105 PHE A C 1
ATOM 869 O O . PHE A 1 105 ? 16.766 18.341 -8.011 1.00 83.00 105 PHE A O 1
ATOM 876 N N . VAL A 1 106 ? 15.263 16.684 -7.856 1.00 84.69 106 VAL A N 1
ATOM 877 C CA . VAL A 1 106 ? 15.904 15.801 -8.850 1.00 84.69 106 VAL A CA 1
ATOM 878 C C . VAL A 1 106 ? 15.559 16.186 -10.291 1.00 84.69 106 VAL A C 1
ATOM 880 O O . VAL A 1 106 ? 16.428 16.160 -11.158 1.00 84.69 106 VAL A O 1
ATOM 883 N N . VAL A 1 107 ? 14.297 16.522 -10.573 1.00 80.25 107 VAL A N 1
ATOM 884 C CA . VAL A 1 107 ? 13.809 16.781 -11.945 1.00 80.25 107 VAL A CA 1
ATOM 885 C C . VAL A 1 107 ? 13.724 18.283 -12.248 1.00 80.25 107 VAL A C 1
ATOM 887 O O . VAL A 1 107 ? 13.737 18.690 -13.411 1.00 80.25 107 VAL A O 1
ATOM 890 N N . GLY A 1 108 ? 13.682 19.122 -11.211 1.00 70.25 108 GLY A N 1
ATOM 891 C CA . GLY A 1 108 ? 13.583 20.573 -11.326 1.00 70.25 108 GLY A CA 1
ATOM 892 C C . GLY A 1 108 ? 12.147 21.084 -11.500 1.00 70.25 108 GLY A C 1
ATOM 893 O O . GLY A 1 108 ? 11.207 20.342 -11.800 1.00 70.25 108 GLY A O 1
ATOM 894 N N . SER A 1 109 ? 11.986 22.401 -11.354 1.00 67.50 109 SER A N 1
ATOM 895 C CA . SER A 1 109 ? 10.700 23.125 -11.328 1.00 67.50 109 SER A CA 1
ATOM 896 C C . SER A 1 109 ? 9.869 23.069 -12.619 1.00 67.50 109 SER A C 1
ATOM 898 O O . SER A 1 109 ? 8.784 23.638 -12.676 1.00 67.50 109 SER A O 1
ATOM 900 N N . LYS A 1 110 ? 10.371 22.414 -13.674 1.00 67.44 110 LYS A N 1
ATOM 901 C CA . LYS A 1 110 ? 9.678 22.283 -14.965 1.00 67.44 110 LYS A CA 1
ATOM 902 C C . LYS A 1 110 ? 8.620 21.179 -14.974 1.00 67.44 110 LYS A C 1
ATOM 904 O O . LYS A 1 110 ? 7.710 21.246 -15.790 1.00 67.44 110 LYS A O 1
ATOM 909 N N . LYS A 1 111 ? 8.765 20.153 -14.126 1.00 67.50 111 LYS A N 1
ATOM 910 C CA . LYS A 1 111 ? 7.875 18.973 -14.101 1.00 67.50 111 LYS A CA 1
ATOM 911 C C . LYS A 1 111 ? 7.174 18.771 -12.758 1.00 67.50 111 LYS A C 1
ATOM 913 O O . LYS A 1 111 ? 6.107 18.177 -12.711 1.00 67.50 111 LYS A O 1
ATOM 918 N N . TYR A 1 112 ? 7.769 19.275 -11.682 1.00 70.56 112 TYR A N 1
ATOM 919 C CA . TYR A 1 112 ? 7.163 19.331 -10.354 1.00 70.56 112 TYR A CA 1
ATOM 920 C C . TYR A 1 112 ? 6.785 20.777 -10.031 1.00 70.56 112 TYR A C 1
ATOM 922 O O . TYR A 1 112 ? 7.463 21.677 -10.532 1.00 70.56 112 TYR A O 1
ATOM 930 N N . PRO A 1 113 ? 5.724 21.012 -9.230 1.00 70.06 113 PRO A N 1
ATOM 931 C CA . PRO A 1 113 ? 5.215 22.353 -8.959 1.00 70.06 113 PRO A CA 1
ATOM 932 C C . PRO A 1 113 ? 6.352 23.272 -8.509 1.00 70.06 113 PRO A C 1
ATOM 934 O O . PRO A 1 113 ? 6.985 23.048 -7.479 1.00 70.06 113 PRO A O 1
ATOM 937 N N . GLY A 1 114 ? 6.641 24.271 -9.344 1.00 65.31 114 GLY A N 1
ATOM 938 C CA . GLY A 1 114 ? 7.777 25.169 -9.172 1.00 65.31 114 GLY A CA 1
ATOM 939 C C . GLY A 1 114 ? 7.514 26.290 -8.171 1.00 65.31 114 GLY A C 1
ATOM 940 O O . GLY A 1 114 ? 8.455 26.832 -7.596 1.00 65.31 114 GLY A O 1
ATOM 941 N N . SER A 1 115 ? 6.239 26.632 -7.963 1.00 73.50 115 SER A N 1
ATOM 942 C CA . SER A 1 115 ? 5.778 27.715 -7.096 1.00 73.50 115 SER A CA 1
ATOM 943 C C . SER A 1 115 ? 4.673 27.250 -6.145 1.00 73.50 115 SER A C 1
ATOM 945 O O . SER A 1 115 ? 3.900 26.341 -6.450 1.00 73.50 115 SER A O 1
ATOM 947 N N . PHE A 1 116 ? 4.547 27.926 -5.000 1.00 71.62 116 PHE A N 1
ATOM 948 C CA . PHE A 1 116 ? 3.479 27.688 -4.021 1.00 71.62 116 PHE A CA 1
ATOM 949 C C . PHE A 1 116 ? 2.077 27.860 -4.634 1.00 71.62 116 PHE A C 1
ATOM 951 O O . PHE A 1 116 ? 1.143 27.151 -4.267 1.00 71.62 116 PHE A O 1
ATOM 958 N N . LEU A 1 117 ? 1.944 28.751 -5.623 1.00 76.81 117 LEU A N 1
ATOM 959 C CA . LEU A 1 117 ? 0.697 28.940 -6.366 1.00 76.81 117 LEU A CA 1
ATOM 960 C C . LEU A 1 117 ? 0.328 27.713 -7.203 1.00 76.81 117 LEU A C 1
ATOM 962 O O . LEU A 1 117 ? -0.835 27.326 -7.212 1.00 76.81 117 LEU A O 1
ATOM 966 N N . ASP A 1 118 ? 1.296 27.061 -7.852 1.00 76.62 118 ASP A N 1
ATOM 967 C CA . ASP A 1 118 ? 1.034 25.845 -8.632 1.00 76.62 118 ASP A CA 1
ATOM 968 C C . ASP A 1 118 ? 0.584 24.696 -7.729 1.00 76.62 118 ASP A C 1
ATOM 970 O O . ASP A 1 118 ? -0.238 23.874 -8.124 1.00 76.62 118 ASP A O 1
ATOM 974 N N . LEU A 1 119 ? 1.068 24.661 -6.488 1.00 78.44 119 LEU A N 1
ATOM 975 C CA . LEU A 1 119 ? 0.642 23.685 -5.489 1.00 78.44 119 LEU A CA 1
ATOM 976 C C . LEU A 1 119 ? -0.823 23.911 -5.084 1.00 78.44 119 LEU A C 1
ATOM 978 O O . LEU A 1 119 ? -1.599 22.959 -5.044 1.00 78.44 119 LEU A O 1
ATOM 982 N N . ILE A 1 120 ? -1.229 25.170 -4.880 1.00 79.94 120 ILE A N 1
ATOM 983 C CA . ILE A 1 120 ? -2.632 25.538 -4.624 1.00 79.94 120 ILE A CA 1
ATOM 984 C C . ILE A 1 120 ? -3.513 25.212 -5.838 1.00 79.94 120 ILE A C 1
ATOM 986 O O . ILE A 1 120 ? -4.589 24.637 -5.676 1.00 79.94 120 ILE A O 1
ATOM 990 N N . TYR A 1 121 ? -3.060 25.526 -7.055 1.00 80.44 121 TYR A N 1
ATOM 991 C CA . TYR A 1 121 ? -3.817 25.228 -8.271 1.00 80.44 121 TYR A CA 1
ATOM 992 C C . TYR A 1 121 ? -3.997 23.723 -8.502 1.00 80.44 121 TYR A C 1
ATOM 994 O O . TYR A 1 121 ? -5.087 23.315 -8.902 1.00 80.44 121 TYR A O 1
ATOM 1002 N N . ASN A 1 122 ? -2.979 22.907 -8.208 1.00 81.62 122 ASN A N 1
ATOM 1003 C CA . ASN A 1 122 ? -3.083 21.446 -8.235 1.00 81.62 122 ASN A CA 1
ATOM 1004 C C . ASN A 1 122 ? -4.011 20.924 -7.127 1.00 81.62 122 ASN A C 1
ATOM 1006 O O . ASN A 1 122 ? -4.809 20.024 -7.368 1.00 81.62 122 ASN A O 1
ATOM 1010 N N . PHE A 1 123 ? -3.961 21.508 -5.926 1.00 79.31 123 PHE A N 1
ATOM 1011 C CA . PHE A 1 123 ? -4.819 21.106 -4.806 1.00 79.31 123 PHE A CA 1
ATOM 1012 C C . PHE A 1 123 ? -6.307 21.376 -5.075 1.00 79.31 123 PHE A C 1
ATOM 1014 O O . PHE A 1 123 ? -7.163 20.584 -4.693 1.00 79.31 123 PHE A O 1
ATOM 1021 N N . ILE A 1 124 ? -6.613 22.482 -5.758 1.00 84.44 124 ILE A N 1
ATOM 1022 C CA . ILE A 1 124 ? -7.976 22.848 -6.174 1.00 84.44 124 ILE A CA 1
ATOM 1023 C C . ILE A 1 124 ? -8.381 22.120 -7.476 1.00 84.44 124 ILE A C 1
ATOM 1025 O O . ILE A 1 124 ? -9.556 22.096 -7.829 1.00 84.44 124 ILE A O 1
ATOM 1029 N N . GLY A 1 125 ? -7.431 21.503 -8.189 1.00 73.75 125 GLY A N 1
ATOM 1030 C CA . GLY A 1 125 ? -7.666 20.847 -9.482 1.00 73.75 125 GLY A CA 1
ATOM 1031 C C . GLY A 1 125 ? -7.904 21.824 -10.641 1.00 73.75 125 GLY A C 1
ATOM 1032 O O . GLY A 1 125 ? -8.428 21.436 -11.680 1.00 73.75 125 GLY A O 1
ATOM 1033 N N . TRP A 1 126 ? -7.542 23.099 -10.470 1.00 75.12 126 TRP A N 1
ATOM 1034 C CA . TRP A 1 126 ? -7.786 24.168 -11.446 1.00 75.12 126 TRP A CA 1
ATOM 1035 C C . TRP A 1 126 ? -6.790 24.153 -12.615 1.00 75.12 126 TRP A C 1
ATOM 1037 O O . TRP A 1 126 ? -7.147 24.462 -13.750 1.00 75.12 126 TRP A O 1
ATOM 1047 N N . LYS A 1 127 ? -5.535 23.775 -12.352 1.00 62.84 127 LYS A N 1
ATOM 1048 C CA . LYS A 1 127 ? -4.543 23.454 -13.384 1.00 62.84 127 LYS A CA 1
ATOM 1049 C C . LYS A 1 127 ? -4.070 22.031 -13.145 1.00 62.84 127 LYS A C 1
ATOM 1051 O O . LYS A 1 127 ? -3.299 21.805 -12.222 1.00 62.84 127 LYS A O 1
ATOM 1056 N N . ASN A 1 128 ? -4.511 21.111 -13.994 1.00 56.47 128 ASN A N 1
ATOM 1057 C CA . ASN A 1 128 ? -3.807 19.854 -14.211 1.00 56.47 128 ASN A CA 1
ATOM 1058 C C . ASN A 1 128 ? -2.869 20.074 -15.400 1.00 56.47 128 ASN A C 1
ATOM 1060 O O . ASN A 1 128 ? -3.342 20.423 -16.483 1.00 56.47 128 ASN A O 1
ATOM 1064 N N . SER A 1 129 ? -1.561 19.934 -15.182 1.00 48.00 129 SER A N 1
ATOM 1065 C CA . SER A 1 129 ? -0.566 19.877 -16.258 1.00 48.00 129 SER A CA 1
ATOM 1066 C C . SER A 1 129 ? -0.126 18.447 -16.510 1.00 48.00 129 SER A C 1
ATOM 1068 O O . SER A 1 129 ? -0.155 17.644 -15.554 1.00 48.00 129 SER A O 1
#

Sequence (129 aa):
MNEHFFSKDNTSALKGVAILFMVFAHLFNNMELCGFSHPLLYIEGEPLIHYMIFSMNPVDFFIVLSGYGLYYTYSQGKRNNIKRILKLYIHYWITLVIFVCIGFFVVGSKKYPGSFLDLIYNFIGWKNS

pLDDT: mean 80.57, std 10.8, range [36.44, 93.25]

Foldseek 3Di:
DPDPDCDPVNLVVLLVLLVVLVVLLVQVVDVVSVVVPDAPDDDPNHHPSNVVNVVSNSVVSVVVSVVVVVVVCVVVVNPCVVVVVVVVVVVVVVVVVVVLVVCCVPVHCPPGPNDPVVVVCVVVVVDDD

Secondary structure (DSSP, 8-state):
-------HHH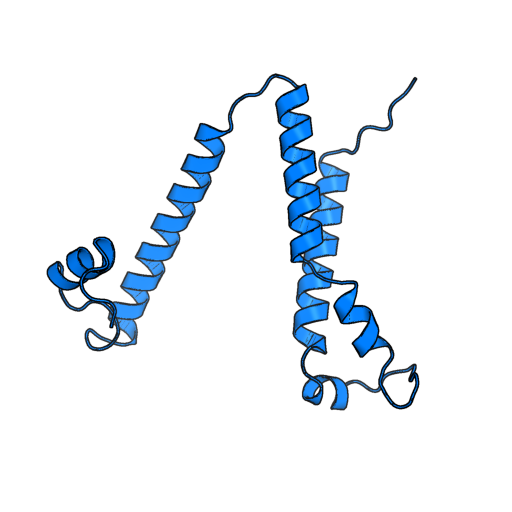HHHHHHHHHHHHHHHHHHS-HHHHTTS--S-EETTEEHHHHHHHH--HHHHHHHHHHHHHHHHHHTT---HHHHHHHHHHHHHHHHHHHHHHHHHHH-TTTS--SHHHHHHHHHTS---

Solvent-accessible surface area (backbone atoms only — not comparable to full-atom values): 7575 Å² total; per-residue (Å²): 131,87,74,84,70,85,44,72,66,58,54,50,53,50,53,52,53,30,50,52,26,41,53,49,32,67,56,57,72,38,67,74,57,44,73,77,44,85,68,92,48,68,53,98,89,42,48,50,66,64,64,50,39,76,77,33,53,30,64,62,52,51,50,53,55,51,49,52,55,49,53,54,40,48,77,69,70,52,82,58,60,66,63,54,51,51,53,53,50,54,53,50,54,53,51,49,52,52,51,51,54,49,40,32,73,75,71,29,56,86,83,29,74,65,44,74,64,48,48,52,31,47,74,72,59,76,50,82,132

Organism: Prevotella intermedia (NCBI:txid28131)